Protein AF-A0A3R7QRA0-F1 (afdb_monomer_lite)

Secondary structure (DSSP, 8-state):
------TTEEEEE-TTT--EEEEE-TT-TT---SB-TTT-PBP--TT-TTSSSS--------

Radius of gyration: 17.63 Å; chains: 1; bounding box: 58×31×41 Å

Structure (mmCIF, N/CA/C/O backbone):
data_AF-A0A3R7QRA0-F1
#
_entry.id   AF-A0A3R7QRA0-F1
#
loop_
_atom_site.group_PDB
_atom_site.id
_atom_site.type_symbol
_atom_site.label_atom_id
_atom_site.label_alt_id
_atom_site.l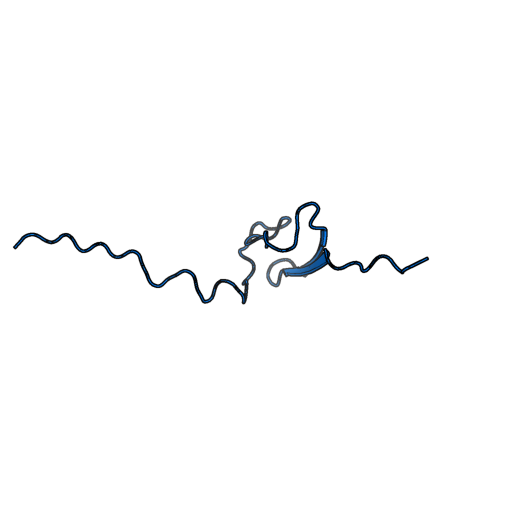abel_comp_id
_atom_site.label_asym_id
_atom_site.label_entity_id
_atom_site.label_seq_id
_atom_site.pdbx_PDB_ins_code
_atom_site.Cartn_x
_atom_site.Cartn_y
_atom_site.Cartn_z
_atom_site.occupancy
_atom_site.B_iso_or_equiv
_atom_site.auth_seq_id
_atom_site.auth_comp_id
_atom_site.auth_asym_id
_atom_site.auth_atom_id
_atom_site.pdbx_PDB_model_num
ATOM 1 N N . MET A 1 1 ? 32.704 -3.704 -2.988 1.00 40.88 1 MET A N 1
ATOM 2 C CA . MET A 1 1 ? 31.314 -4.096 -2.689 1.00 40.88 1 MET A CA 1
ATOM 3 C C . MET A 1 1 ? 30.560 -2.809 -2.447 1.00 40.88 1 MET A C 1
ATOM 5 O O . MET A 1 1 ? 30.721 -2.232 -1.384 1.00 40.88 1 MET A O 1
ATOM 9 N N . MET A 1 2 ? 29.900 -2.282 -3.478 1.00 47.28 2 MET A N 1
ATOM 10 C CA . MET A 1 2 ? 28.996 -1.145 -3.309 1.00 47.28 2 MET A CA 1
ATOM 11 C C . MET A 1 2 ? 27.693 -1.702 -2.744 1.00 47.28 2 MET A C 1
ATOM 13 O O . MET A 1 2 ? 27.193 -2.713 -3.238 1.00 47.28 2 MET A O 1
ATOM 17 N N . SER A 1 3 ? 27.271 -1.122 -1.628 1.00 53.41 3 SER A N 1
ATOM 18 C CA . SER A 1 3 ? 26.059 -1.462 -0.897 1.00 53.41 3 SER A CA 1
ATOM 19 C C . SER A 1 3 ? 24.860 -1.374 -1.833 1.00 53.41 3 SER A C 1
ATOM 21 O O . SER A 1 3 ? 24.764 -0.439 -2.614 1.00 53.41 3 SER A O 1
ATOM 23 N N . ILE A 1 4 ? 24.001 -2.387 -1.796 1.00 56.84 4 ILE A N 1
ATOM 24 C CA . ILE A 1 4 ? 22.776 -2.441 -2.590 1.00 56.84 4 ILE A CA 1
ATOM 25 C C . ILE A 1 4 ? 21.822 -1.432 -1.955 1.00 56.84 4 ILE A C 1
ATOM 27 O O . ILE A 1 4 ? 21.283 -1.692 -0.878 1.00 56.84 4 ILE A O 1
ATOM 31 N N . ASP A 1 5 ? 21.695 -0.265 -2.574 1.00 54.00 5 ASP A N 1
ATOM 32 C CA . ASP A 1 5 ? 20.706 0.732 -2.198 1.00 54.00 5 ASP A CA 1
ATOM 33 C C . ASP A 1 5 ? 19.322 0.105 -2.383 1.00 54.00 5 ASP A 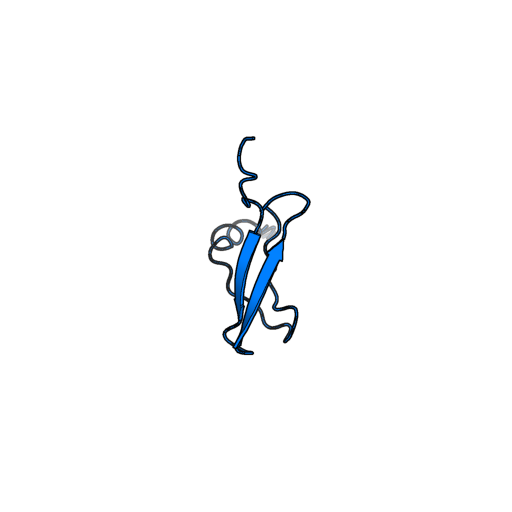C 1
ATOM 35 O O . ASP A 1 5 ? 18.924 -0.305 -3.475 1.00 54.00 5 ASP A O 1
ATOM 39 N N . ASN A 1 6 ? 18.612 -0.055 -1.271 1.00 56.03 6 ASN A N 1
ATOM 40 C CA . ASN A 1 6 ? 17.266 -0.604 -1.220 1.00 56.03 6 ASN A CA 1
ATOM 41 C C . ASN A 1 6 ? 16.249 0.459 -1.689 1.00 56.03 6 ASN A C 1
ATOM 43 O O . ASN A 1 6 ? 15.312 0.795 -0.976 1.00 56.03 6 ASN A O 1
ATOM 47 N N . GLU A 1 7 ? 16.487 1.049 -2.864 1.00 62.12 7 GLU A N 1
ATOM 48 C CA . GLU A 1 7 ? 15.728 2.170 -3.447 1.00 62.12 7 GLU A CA 1
ATOM 49 C C . GLU A 1 7 ? 14.378 1.749 -4.050 1.00 62.12 7 GLU A C 1
ATOM 51 O O . GLU A 1 7 ? 13.678 2.566 -4.632 1.00 62.12 7 GLU A O 1
ATOM 56 N N . ASN A 1 8 ? 13.984 0.484 -3.900 1.00 71.06 8 ASN A N 1
ATOM 57 C CA . ASN A 1 8 ? 12.755 -0.068 -4.470 1.00 71.06 8 ASN A CA 1
ATOM 58 C C . ASN A 1 8 ? 11.726 -0.464 -3.401 1.00 71.06 8 ASN A C 1
ATOM 60 O O . ASN A 1 8 ? 10.885 -1.320 -3.663 1.00 71.06 8 ASN A O 1
ATOM 64 N N . GLN A 1 9 ? 11.789 0.104 -2.193 1.00 74.31 9 GLN A N 1
ATOM 65 C CA . GLN A 1 9 ? 10.838 -0.209 -1.123 1.00 74.31 9 GLN A CA 1
ATOM 66 C C . GLN A 1 9 ? 10.037 1.010 -0.685 1.00 74.31 9 GLN A C 1
ATOM 68 O O . GLN A 1 9 ? 10.613 2.036 -0.331 1.00 74.31 9 GLN A O 1
ATOM 73 N N . THR A 1 10 ? 8.715 0.852 -0.645 1.00 77.88 10 THR A N 1
ATOM 74 C CA . THR A 1 10 ? 7.782 1.868 -0.144 1.00 77.88 10 THR A CA 1
ATOM 75 C C . THR A 1 10 ? 7.077 1.338 1.098 1.00 77.88 10 THR A C 1
ATOM 77 O O . THR A 1 10 ? 6.456 0.273 1.066 1.00 77.88 10 THR A O 1
ATOM 80 N N . GLU A 1 11 ? 7.191 2.063 2.209 1.00 82.62 11 GLU A N 1
ATOM 81 C CA . GLU A 1 11 ? 6.474 1.759 3.450 1.00 82.62 11 GLU A CA 1
ATOM 82 C C . GLU A 1 11 ? 5.095 2.423 3.414 1.00 82.62 11 GLU A C 1
ATOM 84 O O . GLU A 1 11 ? 4.986 3.619 3.156 1.00 82.62 11 GLU A O 1
ATOM 89 N N . MET A 1 12 ? 4.043 1.643 3.661 1.00 81.12 12 MET A N 1
ATOM 90 C CA . MET A 1 12 ? 2.647 2.071 3.587 1.00 81.12 12 MET A CA 1
ATOM 91 C C . MET A 1 12 ? 1.916 1.723 4.882 1.00 81.12 12 MET A C 1
ATOM 93 O O . MET A 1 12 ? 2.122 0.660 5.477 1.00 81.12 12 MET A O 1
ATOM 97 N N . PHE A 1 13 ? 1.015 2.613 5.291 1.00 86.06 13 PHE A N 1
ATOM 98 C CA . PHE A 1 13 ? 0.149 2.429 6.449 1.00 86.06 13 PHE A CA 1
ATOM 99 C C . PHE A 1 13 ? -1.310 2.634 6.056 1.00 86.06 13 PHE A C 1
ATOM 101 O O . PHE A 1 13 ? -1.653 3.605 5.387 1.00 86.06 13 PHE A O 1
ATOM 108 N N . CYS A 1 14 ? -2.182 1.725 6.487 1.00 86.75 14 CYS A N 1
ATOM 109 C CA . CYS A 1 14 ? -3.619 1.862 6.294 1.00 86.75 14 CYS A CA 1
ATOM 110 C C . CYS A 1 14 ? -4.292 2.333 7.587 1.00 86.75 14 CYS A C 1
ATOM 112 O O . CYS A 1 14 ? -4.369 1.573 8.552 1.00 86.75 14 CYS A O 1
ATOM 114 N N . GLU A 1 15 ? -4.870 3.536 7.580 1.00 85.62 15 GLU A N 1
ATOM 115 C CA . GLU A 1 15 ? -5.560 4.102 8.750 1.00 85.62 15 GLU A CA 1
ATOM 116 C C . GLU A 1 15 ? -6.846 3.349 9.133 1.00 85.62 15 GLU A C 1
ATOM 118 O O . GLU A 1 15 ? -7.239 3.355 10.297 1.00 85.62 15 GLU A O 1
ATOM 123 N N . ASN A 1 16 ? -7.493 2.665 8.182 1.00 88.12 16 ASN A N 1
ATOM 124 C CA . ASN A 1 16 ? -8.755 1.964 8.437 1.00 88.12 16 ASN A CA 1
ATOM 125 C C . ASN A 1 16 ? -8.556 0.642 9.201 1.00 88.12 16 ASN A C 1
ATOM 127 O O . ASN A 1 16 ? -9.264 0.350 10.162 1.00 88.12 16 ASN A O 1
ATOM 131 N N . CYS A 1 17 ? -7.585 -0.177 8.783 1.00 90.81 17 CYS A N 1
ATOM 132 C CA . CYS A 1 17 ? -7.331 -1.480 9.412 1.00 90.81 17 CYS A CA 1
ATOM 133 C C . CYS A 1 17 ? -6.108 -1.505 10.337 1.00 90.81 17 CYS A C 1
ATOM 135 O O . CYS A 1 17 ? -5.894 -2.505 11.019 1.00 90.81 17 CYS A O 1
ATOM 137 N N . GLY A 1 18 ? -5.313 -0.430 10.365 1.00 89.00 18 GLY A N 1
ATOM 138 C CA . GLY A 1 18 ? -4.083 -0.342 11.153 1.00 89.00 18 GLY A CA 1
ATOM 139 C C . GLY A 1 18 ? -2.955 -1.237 10.638 1.00 89.00 18 GLY A C 1
ATOM 140 O O . GLY A 1 18 ? -2.051 -1.571 11.399 1.00 89.00 18 GLY A O 1
ATOM 141 N N . ALA A 1 19 ? -3.019 -1.680 9.380 1.00 88.06 19 ALA A N 1
ATOM 142 C CA . ALA A 1 19 ? -1.977 -2.510 8.790 1.00 88.06 19 ALA A CA 1
ATOM 143 C C . ALA A 1 19 ? -0.785 -1.652 8.346 1.00 88.06 19 ALA A C 1
ATOM 145 O O . ALA A 1 19 ? -0.948 -0.714 7.565 1.00 88.06 19 ALA A O 1
ATOM 146 N N . GLU A 1 20 ? 0.408 -2.030 8.799 1.00 88.44 20 GLU A N 1
ATOM 147 C CA . GLU A 1 20 ? 1.697 -1.521 8.324 1.00 88.44 20 GLU A CA 1
ATOM 148 C C . GLU A 1 20 ? 2.322 -2.563 7.391 1.00 88.44 20 GLU A C 1
ATO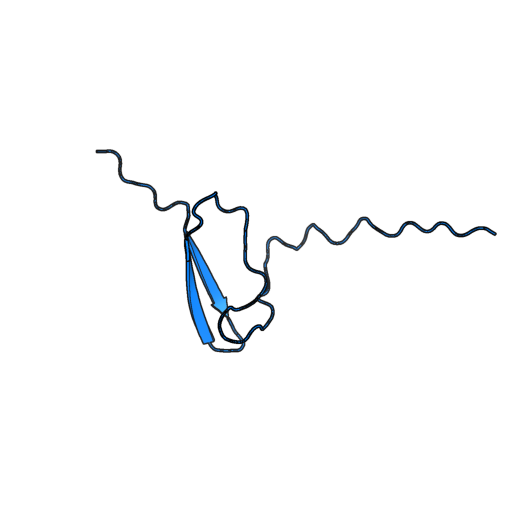M 150 O O . GLU A 1 20 ? 2.484 -3.727 7.770 1.00 88.44 20 GLU A O 1
ATOM 155 N N . PHE A 1 21 ? 2.650 -2.175 6.159 1.00 84.88 21 PHE A N 1
ATOM 156 C CA . PHE A 1 21 ? 3.237 -3.084 5.176 1.00 84.88 21 PHE A CA 1
ATOM 157 C C . PHE A 1 21 ? 4.246 -2.378 4.273 1.00 84.88 21 PHE A C 1
ATOM 159 O O . PHE A 1 21 ? 4.223 -1.163 4.104 1.00 84.88 21 PHE A O 1
ATOM 166 N N . LYS A 1 22 ? 5.157 -3.162 3.692 1.00 83.19 22 LYS A N 1
ATOM 167 C CA . LYS A 1 22 ? 6.172 -2.674 2.754 1.00 83.19 22 LYS A CA 1
ATOM 168 C C . LYS A 1 22 ? 5.939 -3.281 1.387 1.00 83.19 22 LYS A C 1
ATOM 170 O O . LYS A 1 22 ? 5.593 -4.459 1.286 1.00 83.19 22 LYS A O 1
ATOM 175 N N . ILE A 1 23 ? 6.140 -2.482 0.354 1.00 78.69 23 ILE A N 1
ATOM 176 C CA . ILE A 1 23 ? 6.002 -2.903 -1.034 1.00 78.69 23 ILE A CA 1
ATOM 177 C C . ILE A 1 23 ? 7.384 -2.891 -1.650 1.00 78.69 23 ILE A C 1
ATOM 179 O O . ILE A 1 23 ? 8.044 -1.858 -1.656 1.00 78.69 23 ILE A O 1
ATOM 183 N N . GLU A 1 24 ? 7.808 -4.043 -2.159 1.00 80.38 24 GLU A N 1
ATOM 184 C CA . GLU A 1 24 ? 9.033 -4.165 -2.942 1.00 80.38 24 GLU A CA 1
ATOM 185 C C . GLU A 1 24 ? 8.678 -4.052 -4.430 1.00 80.38 24 GLU A C 1
ATOM 187 O O . GLU A 1 24 ? 7.903 -4.851 -4.964 1.00 80.38 24 GLU A O 1
ATOM 192 N N . HIS A 1 25 ? 9.219 -3.040 -5.101 1.00 72.50 25 HIS A N 1
ATOM 193 C CA . HIS A 1 25 ? 8.983 -2.775 -6.514 1.00 72.50 25 HIS A CA 1
ATOM 194 C C . HIS A 1 25 ? 10.054 -3.463 -7.370 1.00 72.50 25 HIS A C 1
ATOM 196 O O . HIS A 1 25 ? 11.181 -2.990 -7.475 1.00 72.50 25 HIS A O 1
ATOM 202 N N . ASP A 1 26 ? 9.700 -4.566 -8.030 1.00 69.25 26 ASP A N 1
ATOM 203 C CA . ASP A 1 26 ? 10.632 -5.313 -8.896 1.00 69.25 26 ASP A CA 1
ATOM 204 C C . ASP A 1 26 ? 10.947 -4.577 -10.222 1.00 69.25 26 ASP A C 1
ATOM 206 O O . ASP A 1 26 ? 12.012 -4.752 -10.807 1.00 69.25 26 ASP A O 1
ATOM 210 N N . MET A 1 27 ? 10.046 -3.695 -10.683 1.00 63.19 27 MET A N 1
ATOM 211 C CA . MET A 1 27 ? 10.165 -2.943 -11.950 1.00 63.19 27 MET A CA 1
ATOM 212 C C . MET A 1 27 ? 10.223 -1.409 -11.772 1.00 63.19 27 MET A C 1
ATOM 214 O O . MET A 1 27 ? 10.018 -0.671 -12.735 1.00 63.19 27 MET A O 1
ATOM 218 N N . GLY A 1 28 ? 10.533 -0.924 -10.562 1.00 62.62 28 GLY A N 1
ATOM 219 C CA . GLY A 1 28 ? 10.668 0.504 -10.230 1.00 62.62 28 GLY A CA 1
ATOM 220 C C . GLY A 1 28 ? 9.470 1.111 -9.485 1.00 62.62 28 GLY A C 1
ATOM 221 O O . GLY A 1 28 ? 8.360 0.583 -9.520 1.00 62.62 28 GLY A O 1
ATOM 222 N N . LEU A 1 29 ? 9.700 2.248 -8.818 1.00 65.44 29 LEU A N 1
ATOM 223 C CA . LEU A 1 29 ? 8.777 2.933 -7.889 1.00 65.44 29 LEU A CA 1
ATOM 224 C C . LEU A 1 29 ? 7.501 3.535 -8.523 1.00 65.44 29 LEU A C 1
ATOM 226 O O . LEU A 1 29 ? 6.805 4.316 -7.887 1.00 65.44 29 LEU A O 1
ATOM 230 N N . GLN A 1 30 ? 7.192 3.227 -9.784 1.00 65.62 30 GLN A N 1
ATOM 231 C CA . GLN A 1 30 ? 6.081 3.863 -10.506 1.00 65.62 30 GLN A CA 1
ATOM 232 C C . GLN A 1 30 ? 4.703 3.300 -10.151 1.00 65.62 30 GLN A C 1
ATOM 234 O O . GLN A 1 30 ? 3.693 3.929 -10.449 1.00 65.62 30 GLN A O 1
ATOM 239 N N . TYR A 1 31 ? 4.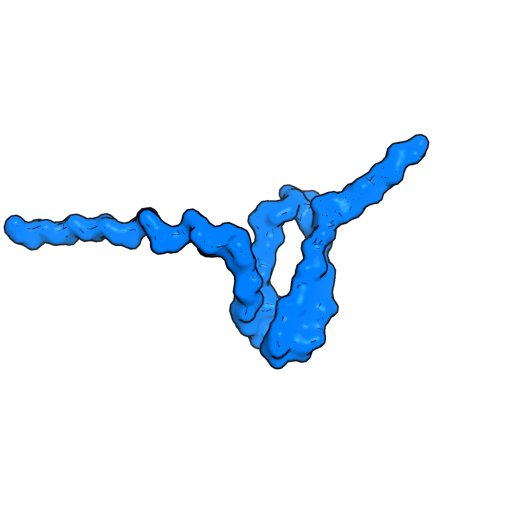643 2.112 -9.553 1.00 69.38 31 TYR A N 1
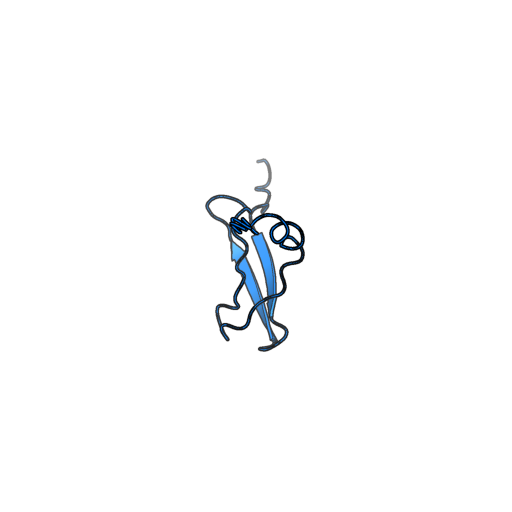ATOM 240 C CA . TYR A 1 31 ? 3.380 1.521 -9.130 1.00 69.38 31 TYR A CA 1
ATOM 241 C C . TYR A 1 31 ? 3.176 1.768 -7.645 1.00 69.38 31 TYR A C 1
ATOM 243 O O . TYR A 1 31 ? 3.798 1.077 -6.851 1.00 69.38 31 TYR A O 1
ATOM 251 N N . ILE A 1 32 ? 2.291 2.683 -7.263 1.00 74.62 32 ILE A N 1
ATOM 252 C CA . ILE A 1 32 ? 1.890 2.856 -5.865 1.00 74.62 32 ILE A CA 1
ATOM 253 C C . ILE A 1 32 ? 0.462 2.313 -5.712 1.00 74.62 32 ILE A C 1
ATOM 255 O O . ILE A 1 32 ? -0.420 2.682 -6.488 1.00 74.62 32 ILE A O 1
ATOM 259 N N . PRO A 1 33 ? 0.201 1.366 -4.792 1.00 76.44 33 PRO A N 1
ATOM 260 C CA . PRO A 1 33 ? -1.122 0.782 -4.664 1.00 76.44 33 PRO A CA 1
ATOM 261 C C . PRO A 1 33 ? -2.091 1.758 -4.008 1.00 76.44 33 PRO A C 1
ATOM 263 O O . PRO A 1 33 ? -1.919 2.148 -2.857 1.00 76.44 33 PRO A O 1
ATOM 266 N N . GLN A 1 34 ? -3.174 2.037 -4.726 1.00 81.75 34 GLN A N 1
ATOM 267 C CA . GLN A 1 34 ? -4.268 2.892 -4.266 1.00 81.75 34 GLN A CA 1
ATOM 268 C C . GLN A 1 34 ? -5.186 2.205 -3.240 1.00 81.75 34 GLN A C 1
ATOM 270 O O . GLN A 1 34 ? -5.991 2.862 -2.592 1.00 81.75 34 GLN A O 1
ATOM 275 N N . TYR A 1 35 ? -5.079 0.882 -3.061 1.00 85.81 35 TYR A N 1
ATOM 276 C CA . TYR A 1 35 ? -5.930 0.122 -2.142 1.00 85.81 35 TYR A CA 1
ATOM 277 C C . TYR A 1 35 ? -5.119 -0.746 -1.188 1.00 85.81 35 TYR A C 1
ATOM 279 O O . TYR A 1 35 ? -4.153 -1.411 -1.573 1.00 85.81 35 TYR A O 1
ATOM 287 N N . CYS A 1 36 ? -5.582 -0.821 0.057 1.00 87.25 36 CYS A N 1
ATOM 288 C CA . CYS A 1 36 ? -5.019 -1.702 1.063 1.00 87.25 36 CYS A CA 1
ATOM 289 C C . CYS A 1 36 ? -5.255 -3.176 0.689 1.00 87.25 36 CYS A C 1
ATOM 291 O O . CYS A 1 36 ? -6.405 -3.592 0.533 1.00 87.25 36 CYS A O 1
ATOM 293 N N . PRO A 1 37 ? -4.214 -4.024 0.625 1.00 86.81 37 PRO A N 1
ATOM 294 C CA . PRO A 1 37 ? -4.372 -5.436 0.270 1.00 86.81 37 PRO A CA 1
ATOM 295 C C . PRO A 1 37 ? -5.129 -6.249 1.335 1.00 86.81 37 PRO A C 1
ATOM 297 O O . PRO A 1 37 ? -5.600 -7.349 1.048 1.00 86.81 37 PRO A O 1
ATOM 300 N N . PHE A 1 38 ? -5.265 -5.717 2.555 1.00 90.06 38 PHE A N 1
ATOM 301 C CA . PHE A 1 38 ? -5.918 -6.397 3.675 1.00 90.06 38 PHE A CA 1
ATOM 302 C C . PHE A 1 38 ? -7.410 -6.074 3.778 1.00 90.06 38 PHE A C 1
ATOM 304 O O . PHE A 1 38 ? -8.230 -6.988 3.852 1.00 90.06 38 PHE A O 1
ATOM 311 N N . CYS A 1 39 ? -7.774 -4.789 3.780 1.00 91.50 39 CYS A N 1
ATOM 312 C CA . CYS A 1 39 ? -9.164 -4.350 3.951 1.00 91.50 39 CYS A CA 1
ATOM 313 C C . CYS A 1 39 ? -9.818 -3.818 2.673 1.00 91.50 39 CYS A C 1
ATOM 315 O O . CYS A 1 39 ? -11.031 -3.634 2.666 1.00 91.50 39 CYS A O 1
ATOM 317 N N . LYS A 1 40 ? -9.044 -3.622 1.595 1.00 86.94 40 LYS A N 1
ATOM 318 C CA . LYS A 1 40 ? -9.482 -3.040 0.314 1.00 86.94 40 LYS A CA 1
ATOM 319 C C . LYS A 1 40 ? -9.964 -1.591 0.399 1.00 86.94 40 LYS A C 1
ATOM 321 O O . LYS A 1 40 ? -10.564 -1.107 -0.553 1.00 86.94 40 LYS A O 1
ATOM 326 N N . GLU A 1 41 ? -9.692 -0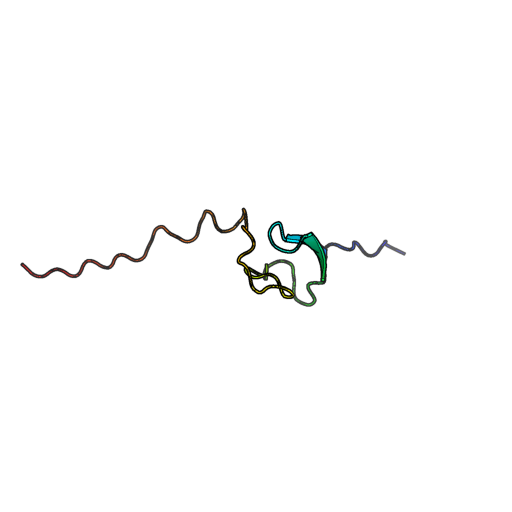.917 1.512 1.00 87.94 41 GLU A N 1
ATOM 327 C CA . GLU A 1 41 ? -9.920 0.520 1.637 1.00 87.94 41 GLU A CA 1
ATOM 328 C C . GLU A 1 41 ? -8.926 1.286 0.769 1.00 87.94 41 GLU A C 1
ATOM 330 O O . GLU A 1 41 ? -7.784 0.846 0.603 1.00 87.94 41 GLU A O 1
ATOM 335 N N . GLU A 1 42 ? -9.361 2.424 0.245 1.00 84.75 42 GLU A N 1
ATOM 336 C CA . GLU A 1 42 ? -8.496 3.360 -0.462 1.00 84.75 42 GLU A CA 1
ATOM 337 C C . GLU A 1 42 ? -7.426 3.908 0.495 1.00 84.75 42 GLU A C 1
ATOM 339 O O . GLU A 1 42 ? -7.710 4.281 1.637 1.00 84.75 42 GLU A O 1
ATOM 344 N N . ILE A 1 43 ? -6.173 3.896 0.053 1.00 81.00 43 ILE A N 1
ATOM 345 C CA . ILE A 1 43 ? -5.058 4.514 0.767 1.00 81.00 43 ILE A CA 1
ATOM 346 C C . ILE A 1 43 ? -4.819 5.851 0.080 1.00 81.00 43 ILE A C 1
ATOM 348 O O . ILE A 1 43 ? -4.609 5.886 -1.129 1.00 81.00 43 ILE A O 1
ATOM 352 N N . TYR A 1 44 ? -4.874 6.943 0.845 1.00 68.50 44 TYR A N 1
ATOM 353 C CA . TYR A 1 44 ? -4.608 8.276 0.313 1.00 68.50 44 TYR A CA 1
ATOM 354 C C . TYR A 1 44 ? -3.170 8.342 -0.202 1.00 68.50 44 TYR A C 1
ATOM 356 O O . TYR A 1 44 ? -2.223 8.270 0.585 1.00 68.50 44 TYR A O 1
ATOM 364 N N . ASP A 1 45 ? -3.021 8.476 -1.516 1.00 65.00 45 ASP A N 1
ATOM 365 C CA . ASP A 1 45 ? -1.729 8.670 -2.148 1.00 65.00 45 ASP A CA 1
ATOM 366 C C . ASP A 1 45 ? -1.467 10.177 -2.339 1.00 65.00 45 ASP A C 1
ATOM 368 O O . ASP A 1 45 ? -2.204 10.845 -3.067 1.00 65.00 45 ASP A O 1
ATOM 372 N N . PRO A 1 46 ? -0.436 10.752 -1.695 1.00 55.81 46 PRO A N 1
ATOM 373 C CA . PRO A 1 46 ? -0.123 12.171 -1.836 1.00 55.81 46 PRO A CA 1
ATOM 374 C C . PRO A 1 46 ? 0.484 12.535 -3.203 1.00 55.81 46 PRO A C 1
ATOM 376 O O . PRO A 1 46 ? 0.685 13.715 -3.461 1.00 55.81 46 PRO A O 1
ATOM 379 N N . THR A 1 47 ? 0.799 11.571 -4.075 1.00 54.41 47 THR A N 1
ATOM 380 C CA . THR A 1 47 ? 1.337 11.819 -5.427 1.00 54.41 47 THR A CA 1
ATOM 381 C C . THR A 1 47 ? 0.251 11.889 -6.509 1.00 54.41 47 THR A C 1
ATOM 383 O O . THR A 1 47 ? 0.488 12.456 -7.575 1.00 54.41 47 THR A O 1
ATOM 386 N N . GLU A 1 48 ? -0.965 11.415 -6.214 1.00 54.16 48 GLU A N 1
ATOM 387 C CA . GLU A 1 48 ? -2.162 11.492 -7.074 1.00 54.16 48 GLU A CA 1
ATOM 388 C C . GLU A 1 48 ? -2.830 12.888 -7.087 1.00 54.16 48 GLU A C 1
ATOM 390 O O . GLU A 1 48 ? -3.861 13.083 -7.729 1.00 54.16 48 GLU A O 1
ATOM 395 N N . GLU A 1 49 ? -2.249 13.915 -6.455 1.00 50.25 49 GLU A N 1
ATOM 396 C CA . GLU A 1 49 ? -2.772 15.294 -6.523 1.00 50.25 49 GLU A CA 1
ATOM 397 C C . GLU A 1 49 ? -2.550 15.991 -7.889 1.00 50.25 49 GLU A C 1
ATOM 399 O O . GLU A 1 49 ? -2.700 17.204 -7.998 1.00 50.25 49 GLU A O 1
ATOM 404 N N . ASN A 1 50 ? -2.183 15.252 -8.947 1.00 46.50 50 ASN A N 1
ATOM 405 C CA . ASN A 1 50 ? -1.876 15.802 -10.279 1.00 46.50 50 ASN A CA 1
ATOM 406 C C . ASN A 1 50 ? -2.587 15.130 -11.475 1.00 46.50 50 ASN A C 1
ATOM 408 O O . ASN A 1 50 ? -2.272 15.470 -12.613 1.00 46.50 50 ASN A O 1
ATOM 412 N N . LEU A 1 51 ? -3.535 14.201 -11.282 1.00 53.12 51 LEU A N 1
ATOM 413 C CA . LEU A 1 51 ? -4.170 13.470 -12.403 1.00 53.12 51 LEU A CA 1
ATOM 414 C C . LEU A 1 51 ? -5.673 13.736 -12.612 1.00 53.12 51 LEU A C 1
ATOM 416 O O . LEU A 1 51 ? -6.321 13.011 -13.366 1.00 53.12 51 LEU A O 1
ATOM 420 N N . ASN A 1 52 ? -6.251 14.777 -12.009 1.00 52.09 52 ASN A N 1
ATOM 421 C CA . ASN A 1 52 ? -7.699 15.026 -12.067 1.00 52.09 52 ASN A CA 1
ATOM 422 C C . ASN A 1 52 ? -8.136 16.365 -12.695 1.00 52.09 52 ASN A C 1
ATOM 424 O O . ASN A 1 52 ? -9.246 16.815 -12.418 1.00 52.09 52 ASN A O 1
ATOM 428 N N . GLU A 1 53 ? -7.359 16.957 -13.610 1.00 56.62 53 GLU A N 1
ATOM 429 C CA . GLU A 1 53 ? -7.758 18.212 -14.279 1.00 56.62 53 GLU A CA 1
ATOM 430 C C . GLU A 1 53 ? -7.638 18.240 -15.814 1.00 56.62 53 GLU A C 1
ATOM 432 O O . GLU A 1 53 ? -7.416 19.293 -16.394 1.00 56.62 53 GLU A O 1
ATOM 437 N N . GLU A 1 54 ? -7.864 17.135 -16.532 1.00 56.00 54 GLU A N 1
ATOM 438 C CA . GLU A 1 54 ? -8.103 17.244 -17.986 1.00 56.00 54 GLU A CA 1
ATOM 439 C C . GLU A 1 54 ? -8.811 16.030 -18.590 1.00 56.00 54 GLU A C 1
ATOM 441 O O . GLU A 1 54 ? -8.191 15.206 -19.241 1.00 56.00 54 GLU A O 1
ATOM 446 N N . ASN A 1 55 ? -10.128 15.919 -18.380 1.00 57.12 55 ASN A N 1
ATOM 447 C CA . ASN A 1 55 ? -11.059 15.218 -19.283 1.00 57.12 55 ASN A CA 1
ATOM 448 C C . ASN A 1 55 ? -12.501 15.694 -19.015 1.00 57.12 55 ASN A C 1
ATOM 450 O O . ASN A 1 55 ? -13.326 14.969 -18.461 1.00 57.12 55 ASN A O 1
ATOM 454 N N . ILE A 1 56 ? -12.820 16.933 -19.403 1.00 61.44 56 ILE A N 1
ATOM 455 C CA . ILE A 1 56 ? -14.209 17.286 -19.718 1.00 61.44 56 ILE A CA 1
ATOM 456 C C . ILE A 1 56 ? -14.249 17.769 -21.169 1.00 61.44 56 ILE A C 1
ATOM 458 O O . ILE A 1 56 ? -14.230 18.967 -21.457 1.00 61.44 56 ILE A O 1
ATOM 462 N N . ASP A 1 57 ? -14.301 16.802 -22.084 1.00 59.97 57 ASP A N 1
ATOM 463 C CA . ASP A 1 57 ? -14.702 17.009 -23.472 1.00 59.97 57 ASP A CA 1
ATOM 464 C C . ASP A 1 57 ? -16.174 17.449 -23.495 1.00 59.97 57 ASP A C 1
ATOM 466 O O . ASP A 1 57 ? -17.099 16.641 -23.585 1.00 59.97 57 ASP A O 1
ATOM 470 N N . ASN A 1 58 ? -16.416 18.754 -23.375 1.00 60.78 58 ASN A N 1
ATOM 471 C CA . ASN A 1 58 ? -17.741 19.331 -23.575 1.00 60.78 58 ASN A CA 1
ATOM 472 C C . ASN A 1 58 ? -17.997 19.536 -25.072 1.00 60.78 58 ASN A C 1
ATOM 474 O O . ASN A 1 58 ? -18.005 20.668 -25.557 1.00 60.78 58 ASN A O 1
ATOM 478 N N . ASP A 1 59 ? -18.232 18.452 -25.809 1.00 62.47 59 ASP A N 1
ATOM 479 C CA . ASP A 1 59 ? -18.963 18.540 -27.073 1.00 62.47 59 ASP A CA 1
ATOM 480 C C . ASP A 1 59 ? -20.436 18.836 -26.731 1.00 62.47 59 ASP A C 1
ATOM 482 O O . ASP A 1 59 ? -21.224 17.949 -26.404 1.00 62.47 59 ASP A O 1
ATOM 486 N N . THR A 1 60 ? -20.807 20.118 -26.681 1.00 69.12 60 THR A N 1
ATOM 487 C CA . THR A 1 60 ? -22.212 20.537 -26.619 1.00 69.12 60 THR A CA 1
ATOM 488 C C . THR A 1 60 ? -22.516 21.409 -27.821 1.00 69.12 60 THR A C 1
ATOM 490 O O . THR A 1 60 ? -22.258 22.610 -27.844 1.00 69.12 60 THR A O 1
ATOM 493 N N . VAL A 1 61 ? -23.102 20.754 -28.819 1.00 62.12 61 VAL A N 1
ATOM 494 C CA . VAL A 1 61 ? -23.923 21.357 -29.865 1.00 62.12 61 VAL A CA 1
ATOM 495 C C . VAL A 1 61 ? -25.011 22.223 -29.218 1.00 62.12 61 VAL A C 1
ATOM 497 O O . VAL A 1 61 ? -25.923 21.693 -28.577 1.00 62.12 61 VAL A O 1
ATOM 500 N N . HIS A 1 62 ? -24.955 23.538 -29.437 1.00 47.75 62 HIS A N 1
ATOM 501 C CA . HIS A 1 62 ? -26.150 24.371 -29.587 1.00 47.75 62 HIS A CA 1
ATOM 502 C C . HIS A 1 62 ? -25.884 25.547 -30.528 1.00 47.75 62 HIS A C 1
ATOM 504 O O . HIS A 1 62 ? -24.962 26.341 -30.237 1.00 47.75 62 HIS A O 1
#

Sequence (62 aa):
MMSIDNENQTEMFCENCGAEFKIEHDMGLQYIPQYCPFCKEEIYDPTEENLNEENIDNDTVH

Foldseek 3Di:
DPDDPQQQKDWAADPVPRDTDIDGHPPHDPDDDQADPPPRDGGDDPVVPPDPPDDDPPPDDD

pLDDT: mean 70.38, std 14.2, range [40.88, 91.5]